Protein AF-A0A3A4VC10-F1 (afdb_monomer_lite)

Secondary structure (DSSP, 8-state):
--PPPP-PPPPPPP--PPP----SHHHHHHHHHHHHHHHHHHHHHHHHHH---------TTSS---TTSPPP-----HHHHHHHHHH--HHHHHHHHHHHHHHHHTT-

pLDDT: mean 80.29, std 14.85, range [47.88, 97.62]

Radius of gyration: 41.43 Å; chains: 1; bounding box: 79×41×127 Å

Sequence (108 aa):
MDQAPYTSPIPPAPAQQAPASSSLGPVIGAIIVILVLGLGALYFWGAQLNEQPDELPFIPGDGTSESWMPQSSGSDEAAAIEAELQATDMSAFEQQMNADLEATESGL

Foldseek 3Di:
DDDDDDDDDDPDDPPDDDPPDDDCVVVVVVVVVVVVVVVVVCVVVVVVVPPPPPPVPPPVPPPPPQPQADDQPPDPDPVSVVVRVVSGRVVSVVVVVVVVVVVVVVVD

Structure (mmCIF, N/CA/C/O backbone):
data_AF-A0A3A4VC10-F1
#
_entry.id   AF-A0A3A4VC10-F1
#
loop_
_atom_site.group_PDB
_atom_site.id
_atom_site.type_symbol
_atom_site.label_atom_id
_atom_site.label_alt_id
_atom_site.label_comp_id
_atom_site.label_asym_id
_atom_site.label_entity_id
_atom_site.label_seq_id
_atom_site.pdbx_PDB_ins_code
_atom_site.Cartn_x
_atom_site.Cartn_y
_atom_site.Cartn_z
_atom_site.occupancy
_atom_site.B_iso_or_equiv
_atom_site.auth_seq_id
_atom_site.auth_comp_id
_atom_site.auth_asym_id
_atom_site.auth_atom_id
_atom_site.pdbx_PDB_model_num
ATOM 1 N N . MET A 1 1 ? -54.808 23.540 79.772 1.00 50.69 1 MET A N 1
ATOM 2 C CA . MET A 1 1 ? -53.752 23.796 78.771 1.00 50.69 1 MET A CA 1
ATOM 3 C C . MET A 1 1 ? -53.155 22.441 78.445 1.00 50.69 1 MET A C 1
ATOM 5 O O . MET A 1 1 ? -52.272 21.990 79.161 1.00 50.69 1 MET A O 1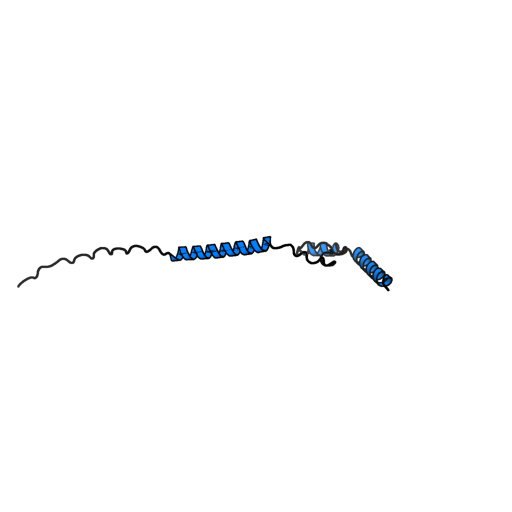
ATOM 9 N N . ASP A 1 2 ? -53.722 21.755 77.456 1.00 56.91 2 ASP A N 1
ATOM 10 C CA . ASP A 1 2 ? -53.311 20.406 77.067 1.00 56.91 2 ASP A CA 1
ATOM 11 C C . ASP A 1 2 ? -52.120 20.504 76.114 1.00 56.91 2 ASP A C 1
ATOM 13 O O . ASP A 1 2 ? -52.261 20.933 74.968 1.00 56.91 2 ASP A O 1
ATOM 17 N N . GLN A 1 3 ? -50.923 20.172 76.599 1.00 57.44 3 GLN A N 1
ATOM 18 C CA . GLN A 1 3 ? -49.768 20.020 75.722 1.00 57.44 3 GLN A CA 1
ATOM 19 C C . GLN A 1 3 ? -49.894 18.695 74.971 1.00 57.44 3 GLN A C 1
ATOM 21 O O . GLN A 1 3 ? -49.878 17.625 75.578 1.00 57.44 3 GLN A O 1
ATOM 26 N N . ALA A 1 4 ? -50.017 18.769 73.646 1.00 68.44 4 ALA A N 1
ATOM 27 C CA . ALA A 1 4 ? -49.873 17.597 72.798 1.00 68.44 4 ALA A CA 1
ATOM 28 C C . ALA A 1 4 ? -48.433 17.056 72.921 1.00 68.44 4 ALA A C 1
ATOM 30 O O . ALA A 1 4 ? -47.486 17.850 72.936 1.00 68.44 4 ALA A O 1
ATOM 31 N N . PRO A 1 5 ? -48.241 15.731 73.026 1.00 67.62 5 PRO A N 1
ATOM 32 C CA . PRO A 1 5 ? -46.920 15.152 73.227 1.00 67.62 5 PRO A CA 1
ATOM 33 C C . PRO A 1 5 ? -46.008 15.411 72.021 1.00 67.62 5 PRO A C 1
ATOM 35 O O . PRO A 1 5 ? -46.378 15.165 70.873 1.00 67.62 5 PRO A O 1
ATOM 38 N N . TYR A 1 6 ? -44.790 15.880 72.298 1.00 68.44 6 TYR A N 1
ATOM 39 C CA . TYR A 1 6 ? -43.717 15.961 71.309 1.00 68.44 6 TYR A CA 1
ATOM 40 C C . TYR A 1 6 ? -43.361 14.550 70.823 1.00 68.44 6 TYR A C 1
ATOM 42 O O . TYR A 1 6 ? -43.024 13.680 71.626 1.00 68.44 6 TYR A O 1
ATOM 50 N N . THR A 1 7 ? -43.399 14.333 69.508 1.00 72.94 7 THR A N 1
ATOM 51 C CA . THR A 1 7 ? -42.846 13.132 68.870 1.00 72.94 7 THR A CA 1
ATOM 52 C C . THR A 1 7 ? -41.570 13.516 68.130 1.00 72.94 7 THR A C 1
ATOM 54 O O . THR A 1 7 ? -41.527 14.512 67.408 1.00 72.94 7 THR A O 1
ATOM 57 N N . SER A 1 8 ? -40.493 12.770 68.372 1.00 75.56 8 SER A N 1
ATOM 58 C CA . SER A 1 8 ? -39.204 13.004 67.721 1.00 75.56 8 SER A CA 1
ATOM 59 C C . SER A 1 8 ? -39.295 12.688 66.221 1.00 75.56 8 SER A C 1
ATOM 61 O O . SER A 1 8 ? -39.846 11.643 65.866 1.00 75.56 8 SER A O 1
ATOM 63 N N . PRO A 1 9 ? -38.742 13.531 65.330 1.00 74.44 9 PRO A N 1
ATOM 64 C CA . PRO A 1 9 ? -38.702 13.235 63.903 1.00 74.44 9 PRO A CA 1
ATOM 65 C C . PRO A 1 9 ? -37.815 12.013 63.638 1.00 74.44 9 PRO A C 1
ATOM 67 O O . PRO A 1 9 ? -36.658 11.958 64.054 1.00 74.44 9 PRO A O 1
ATOM 70 N N . ILE A 1 10 ? -38.379 11.017 62.955 1.00 76.19 10 ILE A N 1
ATOM 71 C CA . ILE A 1 10 ? -37.679 9.792 62.561 1.00 76.19 10 ILE A CA 1
ATOM 72 C C . ILE A 1 10 ? -36.694 10.157 61.436 1.00 76.19 10 ILE A C 1
ATOM 74 O O . ILE A 1 10 ? -37.120 10.758 60.446 1.00 76.19 10 ILE A O 1
ATOM 78 N N . PRO A 1 11 ? -35.393 9.830 61.553 1.00 78.12 11 PRO A N 1
ATOM 79 C CA . PRO A 1 11 ? -34.439 10.066 60.476 1.00 78.12 11 PRO A CA 1
ATOM 80 C C . PRO A 1 11 ? -34.825 9.252 59.227 1.00 78.12 11 PRO A C 1
ATOM 82 O O . PRO A 1 11 ? -35.286 8.115 59.361 1.00 78.12 11 PRO A O 1
ATOM 85 N N . PRO A 1 12 ? -34.648 9.802 58.012 1.00 75.75 12 PRO A N 1
ATOM 86 C CA . PRO A 1 12 ? -34.939 9.073 56.785 1.00 75.75 12 PRO A CA 1
ATOM 87 C C . PRO A 1 12 ? -34.081 7.805 56.713 1.00 75.75 12 PRO A C 1
ATOM 89 O O . PRO A 1 12 ? -32.871 7.844 56.943 1.00 75.75 12 PRO A O 1
ATOM 92 N N . ALA A 1 13 ? -34.723 6.676 56.412 1.00 76.75 13 ALA A N 1
ATOM 93 C CA . ALA A 1 13 ? -34.041 5.405 56.209 1.00 76.75 13 ALA A CA 1
ATOM 94 C C . ALA A 1 13 ? -33.012 5.527 55.065 1.00 76.75 13 ALA A C 1
ATOM 96 O O . ALA A 1 13 ? -33.266 6.262 54.104 1.00 76.75 13 ALA A O 1
ATOM 97 N N . PRO A 1 14 ? -31.864 4.824 55.133 1.00 73.94 14 PRO A N 1
ATOM 98 C CA . PRO A 1 14 ? -30.884 4.846 54.057 1.00 73.94 14 PRO A CA 1
ATOM 99 C C . PRO A 1 14 ? -31.540 4.406 52.748 1.00 73.94 14 PRO A C 1
ATOM 101 O O . PRO A 1 14 ? -32.199 3.369 52.686 1.00 73.94 14 PRO A O 1
ATOM 104 N N . ALA A 1 15 ? -31.369 5.221 51.706 1.00 70.19 15 ALA A N 1
ATOM 105 C CA . ALA A 1 15 ? -31.853 4.907 50.374 1.00 70.19 15 ALA A CA 1
ATOM 106 C C . ALA A 1 15 ? -31.221 3.586 49.917 1.00 70.19 15 ALA A C 1
ATOM 108 O O . ALA A 1 15 ? -30.003 3.486 49.754 1.00 70.19 15 ALA A O 1
ATOM 109 N N . GLN A 1 16 ? -32.060 2.569 49.737 1.00 68.44 16 GLN A N 1
ATOM 110 C CA . GLN A 1 16 ? -31.667 1.291 49.168 1.00 68.44 16 GLN A CA 1
ATOM 111 C C . GLN A 1 16 ? -31.148 1.557 47.750 1.00 68.44 16 GLN A C 1
ATOM 113 O O . GLN A 1 16 ? -31.916 1.928 46.862 1.00 68.44 16 GLN A O 1
ATOM 118 N N . GLN A 1 17 ? -29.836 1.438 47.546 1.00 67.25 17 GLN A N 1
ATOM 119 C CA . GLN A 1 17 ? -29.235 1.559 46.221 1.00 67.25 17 GLN A CA 1
ATOM 120 C C . GLN A 1 17 ? -29.846 0.475 45.327 1.00 67.25 17 GLN A C 1
ATOM 122 O O . GLN A 1 17 ? -29.779 -0.713 45.649 1.00 67.25 17 GLN A O 1
ATOM 127 N N . ALA A 1 18 ? -30.500 0.889 44.241 1.00 68.62 18 ALA A N 1
ATOM 128 C CA . ALA A 1 18 ? -31.078 -0.039 43.281 1.00 68.62 18 ALA A CA 1
ATOM 129 C C . ALA A 1 18 ? -29.969 -0.953 42.723 1.00 68.62 18 ALA A C 1
ATOM 131 O O . ALA A 1 18 ? -28.865 -0.466 42.458 1.00 68.62 18 ALA A O 1
ATOM 132 N N . PRO A 1 19 ? -30.227 -2.263 42.555 1.00 69.19 19 PRO A N 1
ATOM 133 C CA . PRO A 1 19 ? -29.232 -3.181 42.021 1.00 69.19 19 PRO A CA 1
ATOM 134 C C . PRO A 1 19 ? -28.785 -2.701 40.639 1.00 69.19 19 PRO A C 1
ATOM 136 O O . PRO A 1 19 ? 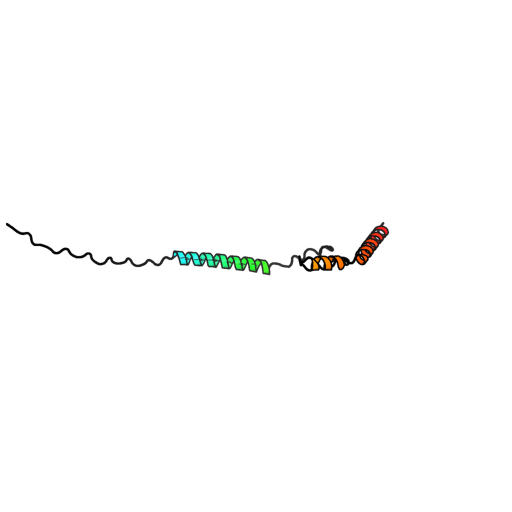-29.613 -2.420 39.773 1.00 69.19 19 PRO A O 1
ATOM 139 N N . ALA A 1 20 ? -27.470 -2.587 40.447 1.00 68.19 20 ALA A N 1
ATOM 140 C CA . ALA A 1 20 ? -26.889 -2.195 39.173 1.00 68.19 20 ALA A CA 1
ATOM 141 C C . ALA A 1 20 ? -27.265 -3.240 38.115 1.00 68.19 20 ALA A C 1
ATOM 143 O O . ALA A 1 20 ? -26.787 -4.373 38.143 1.00 68.19 20 ALA A O 1
ATOM 144 N N . SER A 1 21 ? -28.155 -2.873 37.195 1.00 68.56 21 SER A N 1
ATOM 145 C CA . SER A 1 21 ? -28.494 -3.713 36.053 1.00 68.56 21 SER A CA 1
ATOM 146 C C . SER A 1 21 ? -27.268 -3.828 35.151 1.00 68.56 21 SER A C 1
ATOM 148 O O . SER A 1 21 ? -26.805 -2.823 34.606 1.00 68.56 21 SER A O 1
ATOM 150 N N . SER A 1 22 ? -26.736 -5.037 34.993 1.00 69.00 22 SER A N 1
ATOM 151 C CA . SER A 1 22 ? -25.672 -5.326 34.035 1.00 69.00 22 SER A CA 1
ATOM 152 C C . SER A 1 22 ? -26.163 -5.006 32.621 1.00 69.00 22 SER A C 1
ATOM 154 O O . SER A 1 22 ? -27.125 -5.592 32.125 1.00 69.00 22 SER A O 1
ATOM 156 N N . SER A 1 23 ? -25.535 -4.026 31.969 1.00 74.88 23 SER A N 1
ATOM 157 C CA . SER A 1 23 ? -25.918 -3.619 30.621 1.00 74.88 23 SER A CA 1
ATOM 158 C C . SER A 1 23 ? -25.364 -4.617 29.599 1.00 74.88 23 SER A C 1
ATOM 160 O O . SER A 1 23 ? -24.161 -4.833 29.494 1.00 74.88 23 SER A O 1
ATOM 162 N N . LEU A 1 24 ? -26.257 -5.237 28.821 1.00 80.62 24 LEU A N 1
ATOM 163 C CA . LEU A 1 24 ? -25.890 -6.151 27.726 1.00 80.62 24 LEU A CA 1
ATOM 164 C C . LEU A 1 24 ? -25.376 -5.419 26.471 1.00 80.62 24 LEU A C 1
ATOM 166 O O . LEU A 1 24 ? -24.817 -6.050 25.577 1.00 80.62 24 LEU A O 1
ATOM 170 N N . GLY A 1 25 ? -25.552 -4.096 26.393 1.00 87.81 25 GLY A N 1
ATOM 171 C CA . GLY A 1 25 ? -25.189 -3.281 25.227 1.00 87.81 25 GLY A CA 1
ATOM 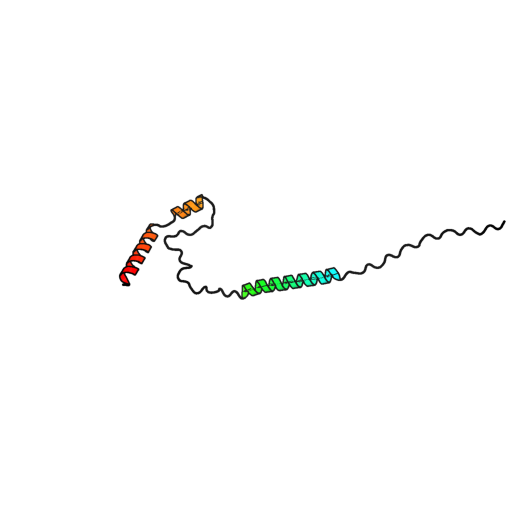172 C C . GLY A 1 25 ? -23.723 -3.420 24.790 1.00 87.81 25 GLY A C 1
ATOM 173 O O . GLY A 1 25 ? -23.485 -3.722 23.620 1.00 87.81 25 GLY A O 1
ATOM 174 N N . PRO A 1 26 ? -22.737 -3.277 25.697 1.00 93.56 26 PRO A N 1
ATOM 175 C CA . PRO A 1 26 ? -21.323 -3.443 25.355 1.00 93.56 26 PRO A CA 1
ATOM 176 C C . PRO A 1 26 ? -20.982 -4.843 24.835 1.00 93.56 26 PRO A C 1
ATOM 178 O O . PRO A 1 26 ? -20.163 -4.979 23.931 1.00 93.56 26 PRO A O 1
ATOM 181 N N . VAL A 1 27 ? -21.641 -5.879 25.364 1.00 93.81 27 VAL A N 1
ATOM 182 C CA . VAL A 1 27 ? -21.427 -7.272 24.943 1.00 93.81 27 VAL A CA 1
ATOM 183 C C . VAL A 1 27 ? -21.891 -7.467 23.502 1.00 93.81 27 VAL A C 1
ATOM 185 O O . VAL A 1 27 ? -21.151 -7.997 22.678 1.00 93.81 27 VAL A O 1
ATOM 188 N N . ILE A 1 28 ? -23.090 -6.982 23.176 1.00 95.19 28 ILE A N 1
ATOM 189 C CA . ILE A 1 28 ? -23.641 -7.060 21.817 1.00 95.19 28 ILE A CA 1
ATOM 190 C C . ILE A 1 28 ? -22.776 -6.251 20.840 1.00 95.19 28 ILE A C 1
ATOM 192 O O . ILE A 1 28 ? -22.464 -6.736 19.754 1.00 95.19 28 ILE A O 1
ATOM 196 N N . GLY A 1 29 ? -22.330 -5.056 21.240 1.00 95.38 29 GLY A N 1
ATOM 197 C CA . GLY A 1 29 ? -21.428 -4.231 20.434 1.00 95.38 29 GLY A CA 1
ATOM 198 C C . GLY A 1 29 ? -20.104 -4.934 20.125 1.00 95.38 29 GLY A C 1
ATOM 199 O O . GLY A 1 29 ? -19.678 -4.958 18.973 1.00 95.38 29 GLY A O 1
ATOM 200 N N . ALA A 1 30 ? -19.492 -5.573 21.126 1.00 96.12 30 ALA A N 1
ATOM 201 C CA . ALA A 1 30 ? -18.257 -6.330 20.941 1.00 96.12 30 ALA A CA 1
ATOM 202 C C . ALA A 1 30 ? -18.435 -7.498 19.957 1.00 96.12 30 ALA A C 1
ATOM 204 O O . ALA A 1 30 ? -17.585 -7.699 19.093 1.00 96.12 30 ALA A O 1
ATOM 205 N N . ILE A 1 31 ? -19.556 -8.226 20.033 1.00 97.12 31 ILE A N 1
ATOM 206 C CA . ILE A 1 31 ? -19.860 -9.329 19.107 1.00 97.12 31 ILE A CA 1
ATOM 207 C C . ILE A 1 31 ? -19.929 -8.826 17.659 1.00 97.12 31 ILE A C 1
ATOM 209 O O . ILE A 1 31 ? -19.340 -9.440 16.771 1.00 97.12 31 ILE A O 1
ATOM 213 N N . ILE A 1 32 ? -20.598 -7.694 17.416 1.00 97.19 32 ILE A N 1
ATOM 214 C CA . ILE A 1 32 ? -20.713 -7.112 16.070 1.00 97.19 32 ILE A CA 1
ATOM 215 C C . ILE A 1 32 ? -19.334 -6.723 15.528 1.00 97.19 32 ILE A C 1
ATOM 217 O O . ILE A 1 32 ? -19.010 -7.058 14.390 1.00 97.19 32 ILE A O 1
ATOM 221 N N . VAL A 1 33 ? -18.503 -6.066 16.344 1.00 97.12 33 VAL A N 1
ATOM 222 C CA . VAL A 1 33 ? -17.140 -5.682 15.946 1.00 97.12 33 VAL A CA 1
ATOM 223 C C . VAL A 1 33 ? -16.307 -6.914 15.590 1.00 97.12 33 VAL A C 1
ATOM 225 O O . VAL A 1 33 ? -15.653 -6.922 14.551 1.00 97.12 33 VAL A O 1
ATOM 228 N N . ILE A 1 34 ? -16.374 -7.977 16.398 1.00 97.50 34 ILE A N 1
ATOM 229 C CA . ILE A 1 34 ? -15.653 -9.230 16.129 1.00 97.50 34 ILE A CA 1
ATOM 230 C C . ILE A 1 34 ? -16.108 -9.856 14.805 1.00 97.50 34 ILE A C 1
ATOM 232 O O . ILE A 1 34 ? -15.262 -10.293 14.028 1.00 97.50 34 ILE A O 1
ATOM 236 N N . LEU A 1 35 ? -17.413 -9.872 14.514 1.00 97.62 35 LEU A N 1
ATOM 237 C CA . LEU A 1 35 ? -17.928 -10.408 13.250 1.00 97.62 35 LEU A CA 1
ATOM 238 C C . LEU A 1 35 ? -17.441 -9.605 12.041 1.00 97.62 35 LEU A C 1
ATOM 240 O O . LEU A 1 35 ? -17.002 -10.202 11.062 1.00 97.62 35 LEU A O 1
ATOM 244 N N . VAL A 1 36 ? -17.473 -8.271 12.113 1.00 97.19 36 VAL A N 1
ATOM 245 C CA . VAL A 1 36 ? -16.990 -7.401 11.026 1.00 97.19 36 VAL A CA 1
ATOM 246 C C . VAL A 1 36 ? -15.489 -7.585 10.802 1.00 97.19 36 VAL A C 1
ATOM 248 O O . VAL A 1 36 ? -15.063 -7.711 9.658 1.00 97.19 36 VAL A O 1
ATOM 251 N N . LEU A 1 37 ? -14.691 -7.662 11.872 1.00 96.75 37 LEU A N 1
ATOM 252 C CA . LEU A 1 37 ? -13.252 -7.915 11.766 1.00 96.75 37 LEU A CA 1
ATOM 253 C C . LEU A 1 37 ? -12.957 -9.310 11.205 1.00 96.75 37 LEU A C 1
ATOM 255 O O . LEU A 1 37 ? -12.093 -9.444 10.345 1.00 96.75 37 LEU A O 1
ATOM 259 N N . GLY A 1 38 ? -13.692 -10.336 11.644 1.00 96.81 38 GLY A N 1
ATOM 260 C CA . GLY A 1 38 ? -13.549 -11.700 11.136 1.00 96.81 38 GLY A CA 1
ATOM 261 C C . GLY A 1 38 ? -13.901 -11.812 9.653 1.00 96.81 38 GLY A C 1
ATOM 262 O O . GLY A 1 38 ? -13.143 -12.400 8.886 1.00 96.81 38 GLY A O 1
ATOM 263 N N . LEU A 1 39 ? -15.010 -11.198 9.231 1.00 96.06 39 LEU A N 1
ATOM 264 C CA . LEU A 1 39 ? -15.421 -11.134 7.826 1.00 96.06 39 LEU A CA 1
ATOM 265 C C . LEU A 1 39 ? -14.440 -10.318 6.982 1.00 96.06 39 LEU A C 1
ATOM 267 O O . LEU A 1 39 ? -14.099 -10.747 5.887 1.00 96.06 39 LEU A O 1
ATOM 271 N N . GLY A 1 40 ? -13.961 -9.177 7.484 1.00 94.19 40 GLY A N 1
ATOM 272 C CA . GLY A 1 40 ? -12.976 -8.345 6.791 1.00 94.19 40 GLY A CA 1
ATOM 273 C C . GLY A 1 40 ? -11.640 -9.063 6.602 1.00 94.19 40 GLY A C 1
ATOM 274 O O . GLY A 1 40 ? -11.096 -9.066 5.500 1.00 94.19 40 GLY A O 1
ATOM 275 N N . ALA A 1 41 ? -11.148 -9.737 7.645 1.00 93.88 41 ALA A N 1
ATOM 276 C CA . ALA A 1 41 ? -9.932 -10.540 7.571 1.00 93.88 41 ALA A CA 1
ATOM 277 C C . ALA A 1 41 ? -10.092 -11.731 6.614 1.00 93.88 41 ALA A C 1
ATOM 279 O O . ALA A 1 41 ? -9.210 -11.974 5.795 1.00 93.88 41 ALA A O 1
ATOM 280 N N . LEU A 1 42 ? -11.225 -12.443 6.671 1.00 92.56 42 LEU A N 1
ATOM 281 C CA . LEU A 1 42 ? -11.504 -13.560 5.765 1.00 92.56 42 LEU A CA 1
ATOM 282 C C . LEU A 1 42 ? -11.692 -13.098 4.314 1.00 92.56 42 LEU A C 1
ATOM 284 O O . LEU A 1 42 ? -11.257 -13.793 3.404 1.00 92.56 42 LEU A O 1
ATOM 288 N N . TYR A 1 43 ? -12.302 -11.932 4.089 1.00 90.19 43 TYR A N 1
ATOM 289 C CA . TYR A 1 43 ? -12.449 -11.330 2.763 1.00 90.19 43 TYR A CA 1
ATOM 290 C C . TYR A 1 43 ? -11.089 -10.961 2.167 1.00 90.19 43 TYR A C 1
ATOM 292 O O . TYR A 1 43 ? -10.790 -11.350 1.042 1.00 90.19 43 TYR A O 1
ATOM 300 N N . PHE A 1 44 ? -10.246 -10.267 2.939 1.00 87.06 44 PHE A N 1
ATOM 301 C CA . PHE A 1 44 ? -8.906 -9.875 2.503 1.00 87.06 44 PHE A CA 1
ATOM 302 C C . PHE A 1 44 ? -8.019 -11.097 2.234 1.00 87.06 44 PHE A C 1
ATOM 304 O O . PHE A 1 44 ? -7.368 -11.183 1.198 1.00 87.06 44 PHE A O 1
ATOM 311 N N . TRP A 1 45 ? -8.045 -12.087 3.129 1.00 87.25 45 TRP A N 1
ATOM 312 C CA . TRP A 1 45 ? -7.250 -13.300 2.958 1.00 87.25 45 TRP A CA 1
ATOM 313 C C . TRP A 1 45 ? -7.785 -14.198 1.833 1.00 87.25 45 TRP A C 1
ATOM 315 O O . TRP A 1 45 ? -7.005 -14.784 1.089 1.00 87.25 45 TRP A O 1
ATOM 325 N N . GLY A 1 46 ? -9.108 -14.276 1.666 1.00 81.44 46 GLY A N 1
ATOM 326 C CA . GLY A 1 46 ? -9.751 -15.005 0.575 1.00 81.44 46 GLY A CA 1
ATOM 327 C C . GLY A 1 46 ? -9.464 -14.395 -0.796 1.00 81.44 46 GLY A C 1
ATOM 328 O O . GLY A 1 46 ? -9.245 -15.142 -1.744 1.00 81.44 46 GLY A O 1
ATOM 329 N N . ALA A 1 47 ? -9.399 -13.063 -0.890 1.00 74.50 47 ALA A N 1
ATOM 330 C CA . ALA A 1 47 ? -8.921 -12.380 -2.088 1.00 74.50 47 ALA A CA 1
ATOM 331 C C . ALA A 1 47 ? -7.464 -12.767 -2.385 1.00 74.50 47 ALA A C 1
ATOM 333 O O . ALA A 1 47 ? -7.187 -13.225 -3.484 1.00 74.50 47 ALA A O 1
ATOM 334 N N . GLN A 1 48 ? -6.580 -12.732 -1.381 1.00 71.88 48 GLN A N 1
ATOM 335 C CA . GLN A 1 48 ? -5.163 -13.076 -1.551 1.00 71.88 48 GLN A CA 1
ATOM 336 C C . GLN A 1 48 ? -4.913 -14.534 -1.979 1.00 71.88 48 GLN A C 1
ATOM 338 O O . GLN A 1 48 ? -3.956 -14.826 -2.687 1.00 71.88 48 GLN A O 1
ATOM 343 N N . LEU A 1 49 ? -5.744 -15.483 -1.529 1.00 70.38 49 LEU A N 1
ATOM 344 C CA . LEU A 1 49 ? -5.616 -16.896 -1.921 1.00 70.38 49 LEU A CA 1
ATOM 345 C C . LEU A 1 49 ? -6.175 -17.187 -3.314 1.00 70.38 49 LEU A C 1
ATOM 347 O O . LEU A 1 49 ? -5.824 -18.207 -3.905 1.00 70.38 49 LEU A O 1
ATOM 351 N N . ASN A 1 50 ? -7.085 -16.341 -3.793 1.00 68.62 50 ASN A N 1
ATOM 352 C CA . ASN A 1 50 ? -7.763 -16.508 -5.073 1.00 68.62 50 ASN A CA 1
ATOM 353 C C . ASN A 1 50 ? -7.251 -15.536 -6.143 1.00 68.62 50 ASN A C 1
ATOM 355 O O . ASN A 1 50 ? -7.700 -15.609 -7.286 1.00 68.62 50 ASN A O 1
ATOM 359 N N . GLU A 1 51 ? -6.282 -14.689 -5.790 1.00 63.78 51 GLU A N 1
ATOM 360 C CA . GLU A 1 51 ? -5.264 -14.186 -6.703 1.00 63.78 51 GLU A CA 1
ATOM 361 C C . GLU A 1 51 ? -4.487 -15.402 -7.227 1.00 63.78 51 GLU A C 1
ATOM 363 O O . GLU A 1 51 ? -3.372 -15.720 -6.813 1.00 63.78 51 GLU A O 1
ATOM 368 N N . GLN A 1 52 ? -5.087 -16.107 -8.192 1.00 63.06 52 GLN A N 1
ATOM 369 C CA . GLN A 1 52 ? -4.257 -16.573 -9.289 1.00 63.06 52 GLN A CA 1
ATOM 370 C C . GLN A 1 52 ? -3.509 -15.325 -9.752 1.00 63.06 52 GLN A C 1
ATOM 372 O O . GLN A 1 52 ? -4.156 -14.276 -9.858 1.00 63.06 52 GLN A O 1
ATOM 377 N N . PRO A 1 53 ? -2.182 -15.378 -9.967 1.00 62.28 53 PRO A N 1
ATOM 378 C CA . PRO A 1 53 ? -1.595 -14.346 -10.790 1.00 62.28 53 PRO A CA 1
ATOM 379 C C . PRO A 1 53 ? -2.494 -14.334 -12.018 1.00 62.28 53 PRO A C 1
ATOM 381 O O . PRO A 1 53 ? -2.641 -15.367 -12.679 1.00 62.28 53 PRO A O 1
ATOM 384 N N . ASP A 1 54 ? -3.187 -13.221 -12.255 1.00 55.75 54 ASP A N 1
ATOM 385 C CA . ASP A 1 54 ? -3.519 -12.888 -13.617 1.00 55.75 54 ASP A CA 1
ATOM 386 C C . ASP A 1 54 ? -2.152 -13.016 -14.284 1.00 55.75 54 ASP A C 1
ATOM 388 O O . ASP A 1 54 ? -1.262 -12.189 -14.070 1.00 55.75 54 ASP A O 1
ATOM 392 N N . GLU A 1 55 ? -1.910 -14.150 -14.951 1.00 54.53 55 GLU A N 1
ATOM 393 C CA . GLU A 1 55 ? -0.948 -14.203 -16.022 1.00 54.53 55 GLU A CA 1
ATOM 394 C C . GLU A 1 55 ? -1.499 -13.133 -16.940 1.00 54.53 55 GLU A C 1
ATOM 396 O O . GLU A 1 55 ? -2.401 -13.380 -17.744 1.00 54.53 55 GLU A O 1
ATOM 401 N N . LEU A 1 56 ? -1.035 -11.900 -16.699 1.00 60.28 56 LEU A N 1
ATOM 402 C CA . LEU A 1 56 ? -1.148 -10.799 -17.616 1.00 60.28 56 LEU A CA 1
ATOM 403 C C . LEU A 1 56 ? -0.814 -11.467 -18.938 1.00 60.28 56 LEU A C 1
ATOM 405 O O . LEU A 1 56 ? 0.273 -12.057 -19.023 1.00 60.28 56 LEU A O 1
ATOM 409 N N . PRO A 1 57 ? -1.773 -11.541 -19.881 1.00 54.75 57 PRO A N 1
ATOM 410 C CA . PRO A 1 57 ? -1.558 -12.272 -21.115 1.00 54.75 57 PRO A CA 1
ATOM 411 C C . PRO A 1 57 ? -0.241 -11.753 -21.634 1.00 54.75 57 PRO A C 1
ATOM 413 O O . PRO A 1 57 ? -0.169 -10.543 -21.801 1.00 54.75 57 PRO A O 1
ATOM 416 N N . PHE A 1 58 ? 0.784 -12.613 -21.730 1.00 49.62 58 PHE A N 1
ATOM 417 C CA . PHE A 1 58 ? 2.162 -12.199 -21.986 1.00 49.62 58 PHE A CA 1
ATOM 418 C C . PHE A 1 58 ? 2.128 -11.155 -23.095 1.00 49.62 58 PHE A C 1
ATOM 420 O O . PHE A 1 58 ? 1.909 -11.504 -24.254 1.00 49.62 58 PHE A O 1
ATOM 427 N N . ILE A 1 59 ? 2.215 -9.877 -22.712 1.00 50.66 59 ILE A N 1
ATOM 428 C CA . ILE A 1 59 ? 2.296 -8.766 -23.639 1.00 50.66 59 ILE A CA 1
ATOM 429 C C . ILE A 1 59 ? 3.780 -8.779 -23.941 1.00 50.66 59 ILE A C 1
ATOM 431 O O . ILE A 1 59 ? 4.564 -8.450 -23.045 1.00 50.66 59 ILE A O 1
ATOM 435 N N . PRO A 1 60 ? 4.209 -9.221 -25.133 1.00 47.88 60 PRO A N 1
ATOM 436 C CA . PRO A 1 60 ? 5.597 -9.074 -25.521 1.00 47.88 60 PRO A CA 1
ATOM 437 C C . PRO A 1 60 ? 5.819 -7.557 -25.636 1.00 47.88 60 PRO A C 1
ATOM 439 O O . PRO A 1 60 ? 5.479 -6.963 -26.654 1.00 47.88 60 PRO A O 1
ATOM 442 N N . GLY A 1 61 ? 6.226 -6.913 -24.537 1.00 50.44 61 GLY A N 1
ATOM 443 C CA . GLY A 1 61 ? 6.356 -5.457 -24.446 1.00 50.44 61 GLY A CA 1
ATOM 444 C C . GLY A 1 61 ? 6.195 -4.815 -23.060 1.00 50.44 61 GLY A C 1
ATOM 445 O O . GLY A 1 61 ? 6.570 -3.661 -22.931 1.00 50.44 61 GLY A O 1
ATOM 446 N N . ASP A 1 62 ? 5.689 -5.503 -22.023 1.00 49.72 62 ASP A N 1
ATOM 447 C CA . ASP A 1 62 ? 5.563 -4.912 -20.658 1.00 49.72 62 ASP A CA 1
ATOM 448 C C . ASP A 1 62 ? 6.625 -5.427 -19.660 1.00 49.72 62 ASP A C 1
ATOM 450 O O . ASP A 1 62 ? 6.548 -5.250 -18.450 1.00 49.72 62 ASP A O 1
ATOM 454 N N . GLY A 1 63 ? 7.640 -6.117 -20.175 1.00 51.00 63 GLY A N 1
ATOM 455 C CA . GLY A 1 63 ? 8.749 -6.660 -19.386 1.00 51.00 63 GLY A CA 1
ATOM 456 C C . GLY A 1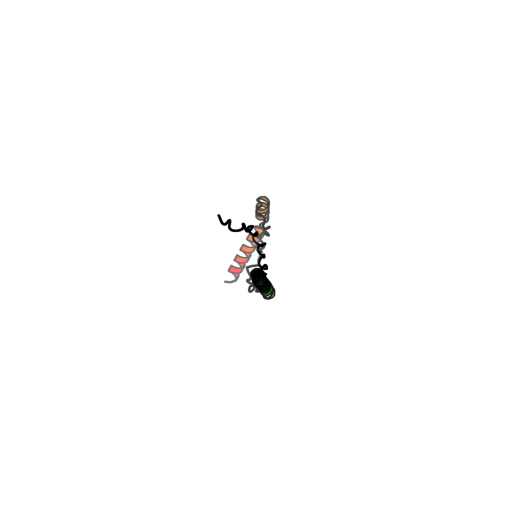 63 ? 10.097 -6.557 -20.085 1.00 51.00 63 GLY A C 1
ATOM 457 O O . GLY A 1 63 ? 11.077 -7.129 -19.609 1.00 51.00 63 GLY A O 1
ATOM 458 N N . THR A 1 64 ? 10.174 -5.854 -21.216 1.00 54.50 64 THR A N 1
ATOM 459 C CA . THR A 1 64 ? 11.460 -5.528 -21.816 1.00 54.50 64 THR A CA 1
ATOM 460 C C . THR A 1 64 ? 11.986 -4.310 -21.082 1.00 54.50 64 THR A C 1
ATOM 462 O O . THR A 1 64 ? 11.695 -3.165 -21.410 1.00 54.50 64 THR A O 1
ATOM 465 N N . SER A 1 65 ? 12.786 -4.554 -20.043 1.00 62.53 65 SER A N 1
ATOM 466 C CA . SER A 1 65 ? 13.886 -3.635 -19.786 1.00 62.53 65 SER A CA 1
ATOM 467 C C . SER A 1 65 ? 14.643 -3.538 -21.105 1.00 62.53 65 SER A C 1
ATOM 469 O O . SER A 1 65 ? 15.350 -4.476 -21.487 1.00 62.53 65 SER A O 1
ATOM 471 N N . GLU A 1 66 ? 14.384 -2.475 -21.853 1.00 78.50 66 GLU A N 1
ATOM 472 C CA . GLU A 1 66 ? 15.092 -2.218 -23.087 1.00 78.50 66 GLU A CA 1
ATOM 473 C C . GLU A 1 66 ? 16.585 -2.252 -22.773 1.00 78.50 66 GLU A C 1
ATOM 475 O O . GLU A 1 66 ? 17.017 -1.701 -21.760 1.00 78.50 66 GLU A O 1
ATOM 480 N N . SER A 1 67 ? 17.387 -2.922 -23.599 1.00 81.31 67 SER A N 1
ATOM 481 C CA . SER A 1 67 ? 18.804 -3.150 -23.279 1.00 81.31 67 SER A CA 1
ATOM 482 C C . SER A 1 67 ? 19.599 -1.852 -23.102 1.00 81.31 67 SER A C 1
ATOM 484 O O . SER A 1 67 ? 20.670 -1.868 -22.506 1.00 81.31 67 SER A O 1
ATOM 486 N N . TRP A 1 68 ? 19.078 -0.740 -23.626 1.00 88.12 68 TRP A N 1
ATOM 487 C CA . TRP A 1 68 ? 19.638 0.600 -23.497 1.00 88.12 68 TRP A CA 1
ATOM 488 C C . TRP A 1 68 ? 19.200 1.347 -22.229 1.00 88.12 68 TRP A C 1
ATOM 490 O O . TRP A 1 68 ? 19.844 2.327 -21.847 1.00 88.12 68 TRP A O 1
ATOM 500 N N . MET A 1 69 ? 18.127 0.906 -21.566 1.00 89.25 69 MET A N 1
ATOM 501 C CA . MET A 1 69 ? 17.614 1.533 -20.352 1.00 89.25 69 MET A CA 1
ATOM 502 C C . MET A 1 69 ? 18.338 0.993 -19.110 1.00 89.25 69 MET A C 1
ATOM 504 O O . MET A 1 69 ? 18.370 -0.221 -18.882 1.00 89.25 69 MET A O 1
ATOM 508 N N . PRO A 1 70 ? 18.879 1.875 -18.255 1.00 85.56 70 PRO A N 1
ATOM 509 C CA . PRO A 1 70 ? 19.441 1.465 -16.980 1.00 85.56 70 PRO A CA 1
ATOM 510 C C . PRO A 1 70 ? 18.318 1.026 -16.034 1.00 85.56 70 PRO A C 1
ATOM 512 O O . PRO A 1 70 ? 17.172 1.467 -16.136 1.00 85.56 70 PRO A O 1
ATOM 515 N N . GLN A 1 71 ? 18.646 0.153 -15.083 1.00 83.56 71 GLN A N 1
ATOM 516 C CA . GLN A 1 71 ? 17.706 -0.219 -14.028 1.00 83.56 71 GLN A CA 1
ATOM 517 C C . GLN A 1 71 ? 17.442 0.999 -13.138 1.00 83.56 71 GLN A C 1
ATOM 519 O O . GLN A 1 71 ? 18.382 1.553 -12.568 1.00 83.56 71 GLN A O 1
ATOM 524 N N . SER A 1 72 ? 16.176 1.401 -13.007 1.00 83.38 72 SER A N 1
ATOM 525 C CA . SER A 1 72 ? 15.806 2.467 -12.075 1.00 83.38 72 SER A CA 1
ATOM 526 C C . SER A 1 72 ? 16.023 1.999 -10.638 1.00 83.38 72 SER A C 1
ATOM 528 O O . SER A 1 72 ? 15.612 0.900 -10.257 1.00 83.38 72 SER A O 1
ATOM 530 N N . SER A 1 73 ? 16.667 2.837 -9.834 1.00 83.88 73 SER A N 1
ATOM 531 C CA . SER A 1 73 ? 16.959 2.554 -8.430 1.00 83.88 73 SER A CA 1
ATOM 532 C C . SER A 1 73 ? 15.797 2.883 -7.486 1.00 83.88 73 SER A C 1
ATOM 534 O O . SER A 1 73 ? 15.839 2.498 -6.318 1.00 83.88 73 SER A O 1
ATOM 536 N N . GLY A 1 74 ? 14.755 3.575 -7.970 1.00 86.56 74 GLY A N 1
ATOM 537 C CA . GLY A 1 74 ? 13.629 4.045 -7.149 1.00 86.56 74 GLY A CA 1
ATOM 538 C C . GLY A 1 74 ? 14.008 5.136 -6.135 1.00 86.56 74 GLY A C 1
ATOM 539 O O . GLY A 1 74 ? 13.287 5.341 -5.160 1.00 86.56 74 GLY A O 1
ATOM 540 N N . SER A 1 75 ? 15.155 5.785 -6.345 1.00 89.56 75 SER A N 1
ATOM 541 C CA . SER A 1 75 ? 15.766 6.804 -5.491 1.00 89.56 75 SER A CA 1
ATOM 542 C C . SER A 1 75 ? 15.493 8.197 -6.073 1.00 89.56 75 SER A C 1
ATOM 544 O O . SER A 1 75 ? 15.767 8.440 -7.246 1.00 89.56 75 SER A O 1
ATOM 546 N N . ASP A 1 76 ? 14.983 9.122 -5.256 1.00 90.19 76 ASP A N 1
ATOM 547 C CA . ASP A 1 76 ? 14.708 10.521 -5.652 1.00 90.19 76 ASP A CA 1
ATOM 548 C C . ASP A 1 76 ? 15.915 11.451 -5.391 1.00 90.19 76 ASP A C 1
ATOM 550 O O . ASP A 1 76 ? 15.855 12.677 -5.527 1.00 90.19 76 ASP A O 1
ATOM 554 N N . GLU A 1 77 ? 17.039 10.878 -4.973 1.00 96.38 77 GLU A N 1
ATOM 555 C CA . GLU A 1 77 ? 18.281 11.575 -4.710 1.00 96.38 77 GLU A CA 1
ATOM 556 C C . GLU A 1 77 ? 18.954 12.017 -6.016 1.00 96.38 77 GLU A C 1
ATOM 558 O O . GLU A 1 77 ? 19.166 11.232 -6.938 1.00 96.38 77 GLU A O 1
ATOM 563 N N . ALA A 1 78 ? 19.398 13.277 -6.070 1.00 95.31 78 ALA A N 1
ATOM 564 C CA . ALA A 1 78 ? 20.025 13.845 -7.268 1.00 95.31 78 ALA A CA 1
ATOM 565 C C . ALA A 1 78 ? 21.229 13.030 -7.782 1.00 95.31 78 ALA A C 1
ATOM 567 O O . ALA A 1 78 ? 21.415 12.897 -8.988 1.00 95.31 78 ALA A O 1
ATOM 568 N N . ALA A 1 79 ? 22.023 12.456 -6.873 1.00 94.81 79 ALA A N 1
ATOM 569 C CA . ALA A 1 79 ? 23.167 11.621 -7.232 1.00 94.81 79 ALA A CA 1
ATOM 570 C C . ALA A 1 79 ? 22.754 10.282 -7.869 1.00 94.81 79 ALA A C 1
ATOM 572 O O . ALA A 1 79 ? 23.468 9.776 -8.731 1.00 94.81 79 ALA A O 1
ATOM 573 N N . ALA A 1 80 ? 21.614 9.713 -7.463 1.00 93.12 80 ALA A N 1
ATOM 574 C CA . ALA A 1 80 ? 21.091 8.482 -8.046 1.00 93.12 80 ALA A CA 1
ATOM 575 C C . ALA A 1 80 ? 20.555 8.738 -9.459 1.00 93.12 80 ALA A C 1
ATOM 577 O O . ALA A 1 80 ? 20.905 8.013 -10.386 1.00 93.12 80 ALA A O 1
ATOM 578 N N . ILE A 1 81 ? 19.826 9.842 -9.646 1.00 92.50 81 ILE A N 1
ATOM 579 C CA . ILE A 1 81 ? 19.334 10.273 -10.962 1.00 92.50 81 ILE A CA 1
ATOM 580 C C . ILE A 1 81 ? 20.502 10.525 -11.929 1.00 92.50 81 ILE A C 1
ATOM 582 O O . ILE A 1 81 ? 20.459 10.101 -13.081 1.00 92.50 81 ILE A O 1
ATOM 586 N N . GLU A 1 82 ? 21.570 11.190 -11.476 1.00 94.19 82 GLU A N 1
ATOM 587 C CA . GLU A 1 82 ? 22.754 11.427 -12.311 1.00 94.19 82 GLU A CA 1
ATOM 588 C C . GLU A 1 82 ? 23.454 10.118 -12.701 1.00 94.19 82 GLU A C 1
ATOM 590 O O . GLU A 1 82 ? 23.835 9.945 -13.860 1.00 94.19 82 GLU A O 1
ATOM 595 N N . ALA A 1 83 ? 23.580 9.178 -11.760 1.00 92.62 83 ALA A N 1
ATOM 596 C CA . ALA A 1 83 ? 24.166 7.869 -12.024 1.00 92.62 83 ALA A CA 1
ATOM 597 C C . ALA A 1 83 ? 23.331 7.051 -13.025 1.00 92.62 83 ALA A C 1
ATOM 599 O O . ALA A 1 83 ? 23.899 6.418 -13.912 1.00 92.62 83 ALA A O 1
ATOM 600 N N . GLU A 1 84 ? 22.000 7.096 -12.929 1.00 93.69 84 GLU A N 1
ATOM 601 C CA . GLU A 1 84 ? 21.096 6.447 -13.885 1.00 93.69 84 GLU A CA 1
ATOM 602 C C . GLU A 1 84 ? 21.229 7.058 -15.285 1.00 93.69 84 GLU A C 1
ATOM 604 O O . GLU A 1 84 ? 21.429 6.338 -16.261 1.00 93.69 84 GLU A O 1
ATOM 609 N N . LEU A 1 85 ? 21.221 8.388 -15.404 1.00 92.62 85 LEU A N 1
ATOM 610 C CA . LEU A 1 85 ? 21.404 9.057 -16.697 1.00 92.62 85 LEU A CA 1
ATOM 611 C C . LEU A 1 85 ? 22.753 8.708 -17.346 1.00 92.62 85 LEU A C 1
ATOM 613 O O . LEU A 1 85 ? 22.817 8.500 -18.556 1.00 92.62 85 LEU A O 1
ATOM 617 N N . GLN A 1 86 ? 23.820 8.596 -16.551 1.00 93.81 86 GLN A N 1
ATOM 618 C CA . GLN A 1 86 ? 25.140 8.172 -17.032 1.00 93.81 86 GLN A CA 1
ATOM 619 C C . GLN A 1 86 ? 25.197 6.686 -17.405 1.00 93.81 86 GLN A C 1
ATOM 621 O O . GLN A 1 86 ? 25.976 6.308 -18.277 1.00 93.81 86 GLN A O 1
ATOM 626 N N . ALA A 1 87 ? 24.389 5.848 -16.756 1.00 92.38 87 ALA A N 1
ATOM 627 C CA . ALA A 1 87 ? 24.305 4.417 -17.025 1.00 92.38 87 ALA A CA 1
ATOM 628 C C . ALA A 1 87 ? 23.436 4.073 -18.248 1.00 92.38 87 ALA A C 1
ATOM 630 O O . ALA A 1 87 ? 23.341 2.901 -18.605 1.00 92.38 87 ALA A O 1
ATOM 631 N N . THR A 1 88 ? 22.802 5.061 -18.888 1.00 91.75 88 THR A N 1
ATOM 632 C CA . THR A 1 88 ? 22.000 4.827 -20.094 1.00 91.75 88 THR A CA 1
ATOM 633 C C . THR A 1 88 ? 22.910 4.490 -21.276 1.00 91.75 88 THR A C 1
ATOM 635 O O . THR A 1 88 ? 23.787 5.277 -21.640 1.00 91.75 88 THR A O 1
ATOM 638 N N . ASP A 1 89 ? 22.697 3.329 -21.901 1.00 93.06 89 ASP A N 1
ATOM 639 C CA . ASP A 1 89 ? 23.549 2.839 -22.987 1.00 93.06 89 ASP A CA 1
ATOM 640 C C . ASP A 1 89 ? 23.036 3.322 -24.351 1.00 93.06 89 ASP A C 1
ATOM 642 O O . ASP A 1 89 ? 22.234 2.675 -25.027 1.00 93.06 89 ASP A O 1
ATOM 646 N N . MET A 1 90 ? 23.541 4.482 -24.775 1.00 93.38 90 MET A N 1
ATOM 647 C CA . MET A 1 90 ? 23.204 5.071 -26.077 1.00 93.38 90 MET A CA 1
ATOM 648 C C . MET A 1 90 ? 23.682 4.222 -27.259 1.00 93.38 90 MET A C 1
ATOM 650 O O . MET A 1 90 ? 23.083 4.270 -28.330 1.00 93.38 90 MET A O 1
ATOM 654 N N . SER A 1 91 ? 24.729 3.413 -27.076 1.00 93.81 91 SER A N 1
ATOM 655 C CA . SER A 1 91 ? 25.233 2.548 -28.144 1.00 93.81 91 SER A CA 1
ATOM 656 C C . SER A 1 91 ? 24.296 1.368 -28.397 1.00 93.81 91 SER A C 1
ATOM 658 O O . SER A 1 91 ? 24.028 1.026 -29.550 1.00 93.81 91 SER A O 1
ATOM 660 N N . ALA A 1 92 ? 23.733 0.801 -27.328 1.00 90.62 92 ALA A N 1
ATOM 661 C CA . ALA A 1 92 ? 22.698 -0.217 -27.418 1.00 90.62 92 ALA A CA 1
ATOM 662 C C . ALA A 1 92 ? 21.411 0.348 -28.041 1.00 90.62 92 ALA A C 1
ATOM 664 O O . ALA A 1 92 ? 20.779 -0.334 -28.846 1.00 90.62 92 ALA A O 1
ATOM 665 N N . PHE A 1 93 ? 21.055 1.603 -27.736 1.00 92.75 93 PHE A N 1
ATOM 666 C CA . PHE A 1 93 ? 19.902 2.275 -28.345 1.00 92.75 93 PHE A CA 1
ATOM 667 C C . PHE A 1 93 ? 20.069 2.429 -29.863 1.00 92.75 93 PHE A C 1
ATOM 669 O O . PHE A 1 93 ? 19.178 2.065 -30.631 1.00 92.75 93 PHE A O 1
ATOM 676 N N . GLU A 1 94 ? 21.227 2.923 -30.310 1.00 94.12 94 GLU A N 1
ATOM 677 C CA . GLU A 1 94 ? 21.523 3.079 -31.738 1.00 94.12 94 GLU A CA 1
ATOM 678 C C . GLU A 1 94 ? 21.534 1.734 -32.476 1.00 94.12 94 GLU A C 1
ATOM 680 O O . GLU A 1 94 ? 20.996 1.635 -33.581 1.00 94.12 94 GLU A O 1
ATOM 685 N N . GLN A 1 95 ? 22.102 0.687 -31.866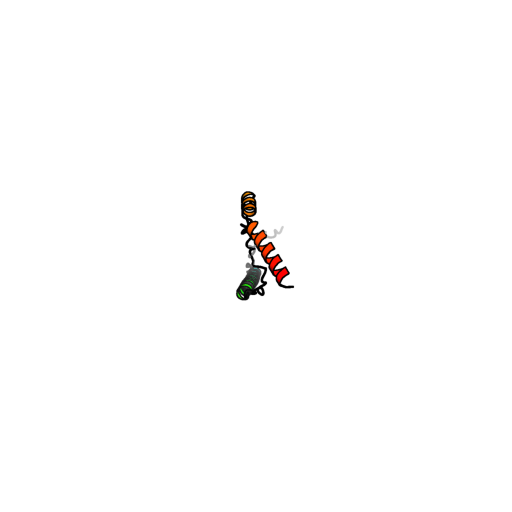 1.00 93.19 95 GLN A N 1
ATOM 686 C CA . GLN A 1 95 ? 22.090 -0.661 -32.439 1.00 93.19 95 GLN A CA 1
ATOM 687 C C . GLN A 1 95 ? 20.672 -1.208 -32.592 1.00 93.19 95 GLN A C 1
ATOM 689 O O . GLN A 1 95 ? 20.352 -1.742 -33.654 1.00 93.19 95 GLN A O 1
ATOM 694 N N . GLN A 1 96 ? 19.829 -1.044 -31.571 1.00 91.12 96 GLN A N 1
ATOM 695 C CA . GLN A 1 96 ? 18.432 -1.471 -31.608 1.00 91.12 96 GLN A CA 1
ATOM 696 C C . GLN A 1 96 ? 17.668 -0.745 -32.722 1.00 91.12 96 GLN A C 1
ATOM 698 O O . GLN A 1 96 ? 17.038 -1.387 -33.556 1.00 91.12 96 GLN A O 1
ATOM 703 N N . MET A 1 97 ? 17.794 0.582 -32.803 1.00 91.62 97 MET A N 1
ATOM 704 C CA . MET A 1 97 ? 17.135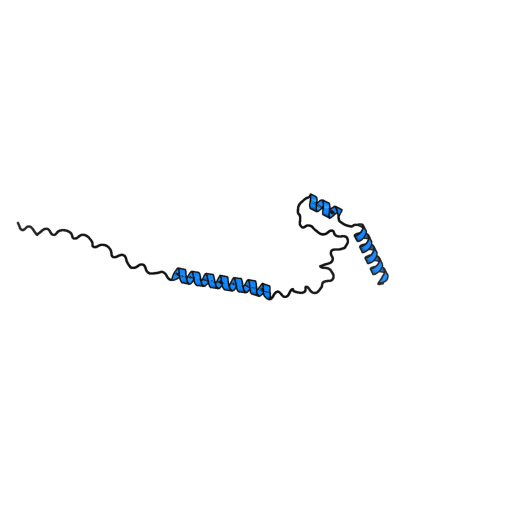 1.382 -33.839 1.00 91.62 97 MET A CA 1
ATOM 705 C C . MET A 1 97 ? 17.583 0.980 -35.253 1.00 91.62 97 MET A C 1
ATOM 707 O O . MET A 1 97 ? 16.765 0.922 -36.171 1.00 91.62 97 MET A O 1
ATOM 711 N N . ASN A 1 98 ? 18.874 0.696 -35.443 1.00 92.94 98 ASN A N 1
ATOM 712 C CA . ASN A 1 98 ? 19.384 0.246 -36.734 1.00 92.94 98 ASN A CA 1
ATOM 713 C C . ASN A 1 98 ? 18.868 -1.157 -37.098 1.00 92.94 98 ASN A C 1
ATOM 715 O O . ASN A 1 98 ? 18.490 -1.387 -38.244 1.00 92.94 98 ASN A O 1
ATOM 719 N N . ALA A 1 99 ? 18.817 -2.073 -36.126 1.00 89.31 99 ALA A N 1
ATOM 720 C CA . ALA A 1 99 ? 18.271 -3.413 -36.320 1.00 89.31 99 ALA A CA 1
ATOM 721 C C . ALA A 1 99 ? 16.772 -3.379 -36.664 1.00 89.31 99 ALA A C 1
ATOM 723 O O . ALA A 1 99 ? 16.336 -4.084 -37.574 1.00 89.31 99 ALA A O 1
ATOM 724 N N . ASP A 1 100 ? 15.998 -2.519 -35.996 1.00 90.69 100 ASP A N 1
ATOM 725 C CA . ASP A 1 100 ? 14.572 -2.335 -36.272 1.00 90.69 100 ASP A CA 1
ATOM 726 C C . ASP A 1 100 ? 14.340 -1.753 -37.674 1.00 90.69 100 ASP A C 1
ATOM 728 O O . ASP A 1 100 ? 13.445 -2.198 -38.400 1.00 90.69 100 ASP A O 1
ATOM 732 N N . LEU A 1 101 ? 15.170 -0.794 -38.099 1.00 92.25 101 LEU A N 1
ATOM 733 C CA . LEU A 1 101 ? 15.096 -0.221 -39.443 1.00 92.25 101 LEU A CA 1
ATOM 734 C C . LEU A 1 101 ? 15.378 -1.277 -40.523 1.00 92.25 101 LEU A C 1
ATOM 736 O O . LEU A 1 101 ? 14.596 -1.411 -41.463 1.00 92.25 101 LEU A O 1
ATOM 740 N N . GLU A 1 102 ? 16.434 -2.076 -40.358 1.00 91.44 102 GLU A N 1
ATOM 741 C CA . GLU A 1 102 ? 16.792 -3.162 -41.282 1.00 91.44 102 GLU A CA 1
ATOM 742 C C . GLU A 1 102 ? 15.712 -4.259 -41.336 1.00 91.44 102 GLU A C 1
ATOM 744 O O . GLU A 1 102 ? 15.356 -4.754 -42.411 1.00 91.44 102 GLU A O 1
ATOM 749 N N . ALA A 1 103 ? 15.126 -4.613 -40.190 1.00 87.25 103 ALA A N 1
ATOM 750 C CA . ALA A 1 103 ? 14.007 -5.553 -40.123 1.00 87.25 103 ALA A CA 1
ATOM 751 C C . ALA A 1 103 ? 12.763 -5.023 -40.857 1.00 87.25 103 ALA A C 1
ATOM 753 O O . ALA A 1 103 ? 12.042 -5.786 -41.502 1.00 87.25 103 ALA A O 1
ATOM 754 N N . THR A 1 104 ? 12.526 -3.711 -40.801 1.00 89.56 104 THR A N 1
ATOM 755 C CA . THR A 1 104 ? 11.401 -3.071 -41.495 1.00 89.56 104 THR A CA 1
ATOM 756 C C . THR A 1 104 ? 11.633 -3.012 -43.008 1.00 89.56 104 THR A C 1
ATOM 758 O O . THR A 1 104 ? 10.706 -3.250 -43.781 1.00 89.56 104 THR A O 1
ATOM 761 N N . GLU A 1 105 ? 12.865 -2.741 -43.448 1.00 86.38 105 GLU A N 1
ATOM 762 C CA . GLU A 1 105 ? 13.232 -2.721 -44.872 1.00 86.38 105 GLU A CA 1
ATOM 763 C C . GLU A 1 105 ? 13.232 -4.116 -45.512 1.00 86.38 105 GLU A C 1
ATOM 765 O O . GLU A 1 105 ? 12.873 -4.253 -46.678 1.00 86.38 105 GLU A O 1
ATOM 770 N N . SER A 1 106 ? 13.595 -5.159 -44.763 1.00 80.19 106 SER A N 1
ATOM 771 C CA . SER A 1 106 ? 13.631 -6.547 -45.254 1.00 80.19 106 SER A CA 1
ATOM 772 C C . SER A 1 106 ? 12.265 -7.254 -45.278 1.00 80.19 106 SER A C 1
ATOM 774 O O . SER A 1 106 ? 12.157 -8.355 -45.824 1.00 80.19 106 SER A O 1
ATOM 776 N N . GLY A 1 107 ? 11.226 -6.639 -44.702 1.00 64.44 107 GLY A N 1
ATOM 777 C CA . GLY A 1 107 ? 9.848 -7.143 -44.675 1.00 64.44 107 GLY A CA 1
ATOM 778 C C . GLY A 1 107 ? 8.933 -6.639 -45.803 1.00 64.44 107 GLY A C 1
ATOM 779 O O . GLY A 1 107 ? 7.761 -7.028 -45.834 1.00 64.44 107 GLY A O 1
ATOM 780 N N . LEU A 1 108 ? 9.440 -5.789 -46.704 1.00 54.28 108 LEU A N 1
ATOM 781 C CA . LEU A 1 108 ? 8.771 -5.286 -47.918 1.00 54.28 108 LEU A CA 1
ATOM 782 C C . LEU A 1 108 ? 9.362 -5.922 -49.185 1.00 54.28 108 LEU A C 1
ATOM 784 O O . LEU A 1 108 ? 8.590 -6.069 -50.161 1.00 54.28 108 LEU A O 1
#